Protein AF-A0A0D5ZHW9-F1 (afdb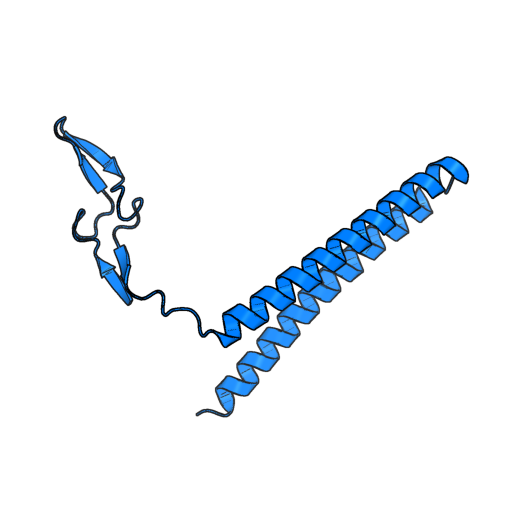_monomer_lite)

Sequence (117 aa):
MKLACDKCGGTGKVRDEQNHIDICTECFGLGFIEAGKEEGDPETRKRARRFYTILGIAAVILGIYYVGLYLALLAYGFSFLVTMVLFVGGHVVMFGGFMLYVLFKVLRNNGDNSRTK

Structure (mmCIF, N/CA/C/O backbone):
data_AF-A0A0D5ZHW9-F1
#
_entry.id   AF-A0A0D5ZHW9-F1
#
loop_
_atom_site.group_PDB
_atom_site.id
_atom_site.type_symbol
_atom_site.label_atom_id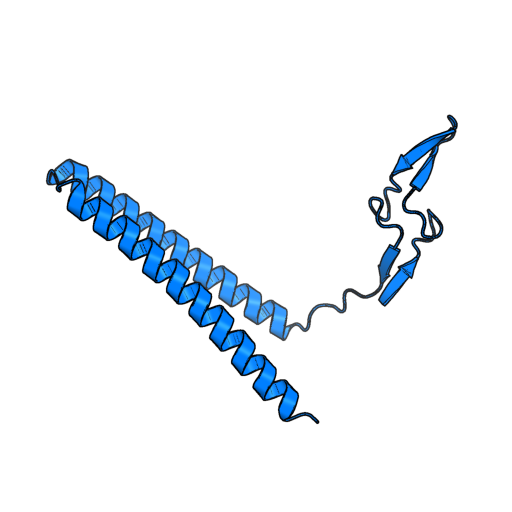
_atom_site.label_alt_id
_atom_site.label_comp_id
_atom_site.label_asym_id
_atom_site.label_entity_id
_atom_site.label_seq_id
_atom_site.pdbx_PDB_ins_code
_atom_site.Cartn_x
_atom_site.Cartn_y
_atom_site.Cartn_z
_atom_site.occupancy
_atom_site.B_iso_or_equiv
_atom_site.auth_seq_id
_atom_site.auth_comp_id
_atom_site.auth_asym_id
_atom_site.auth_atom_id
_atom_site.pdbx_PDB_model_num
ATOM 1 N N . MET A 1 1 ? -22.153 -2.107 23.529 1.00 49.31 1 MET A N 1
ATOM 2 C CA . MET A 1 1 ? -23.456 -2.821 23.555 1.00 49.31 1 MET A CA 1
ATOM 3 C C . MET A 1 1 ? -24.341 -2.223 22.461 1.00 49.31 1 MET A C 1
ATOM 5 O O . MET A 1 1 ? -24.177 -1.051 22.155 1.00 49.31 1 MET A O 1
ATOM 9 N N . LYS A 1 2 ? -25.224 -2.986 21.803 1.00 65.62 2 LYS A N 1
ATOM 10 C CA . LYS A 1 2 ? -26.125 -2.415 20.780 1.00 65.62 2 LYS A CA 1
ATOM 11 C C . LYS A 1 2 ? -27.390 -1.918 21.473 1.00 65.62 2 LYS A C 1
ATOM 13 O O . LYS A 1 2 ? -28.123 -2.740 22.013 1.00 65.62 2 LYS A O 1
ATOM 18 N N . LEU A 1 3 ? -27.614 -0.605 21.489 1.00 76.12 3 LEU A N 1
ATOM 19 C CA . LEU A 1 3 ? -28.868 -0.031 21.975 1.00 76.12 3 LEU A CA 1
ATOM 20 C C . LEU A 1 3 ? -29.814 0.180 20.794 1.00 76.12 3 LEU A C 1
ATOM 22 O O . LEU A 1 3 ? -29.380 0.571 19.711 1.00 76.12 3 LEU A O 1
ATOM 26 N N . ALA A 1 4 ? -31.101 -0.103 20.988 1.00 78.50 4 ALA A N 1
ATOM 27 C CA . ALA A 1 4 ? -32.112 0.245 19.999 1.00 78.50 4 ALA A CA 1
ATOM 28 C C . ALA A 1 4 ? -32.097 1.766 19.793 1.00 78.50 4 ALA A C 1
ATOM 30 O O . ALA A 1 4 ? -31.940 2.525 20.743 1.00 78.50 4 ALA A O 1
ATOM 31 N N . CYS A 1 5 ? -32.196 2.210 18.543 1.00 76.19 5 CYS A N 1
ATOM 32 C CA . CYS A 1 5 ? -32.236 3.632 18.239 1.00 76.19 5 CYS A CA 1
ATOM 33 C C . CYS A 1 5 ? -33.583 4.201 18.687 1.00 76.19 5 CYS A C 1
ATOM 35 O O . CYS A 1 5 ? -34.618 3.823 18.133 1.00 76.19 5 CYS A O 1
ATOM 37 N N . ASP A 1 6 ? -33.552 5.128 19.645 1.00 78.06 6 ASP A N 1
ATOM 38 C CA . ASP A 1 6 ? -34.746 5.722 20.259 1.00 78.06 6 ASP A CA 1
ATOM 39 C C . ASP A 1 6 ? -35.663 6.390 19.227 1.00 78.06 6 ASP A C 1
ATOM 41 O O . ASP A 1 6 ? -36.886 6.312 19.318 1.00 78.06 6 ASP A O 1
ATOM 45 N N . LYS A 1 7 ? -35.080 6.970 18.172 1.00 76.44 7 LYS A N 1
ATOM 46 C CA . LYS A 1 7 ? -35.816 7.696 17.130 1.00 76.44 7 LYS A CA 1
ATOM 47 C C . LYS A 1 7 ? -36.634 6.800 16.194 1.00 76.44 7 LYS A C 1
ATOM 49 O O . LYS A 1 7 ? -37.630 7.247 15.638 1.00 76.44 7 LYS A O 1
ATOM 54 N N . CYS A 1 8 ? -36.221 5.548 15.989 1.00 76.38 8 CYS A N 1
ATOM 55 C CA . CYS A 1 8 ? -36.948 4.587 15.142 1.00 76.38 8 CYS A CA 1
ATOM 56 C C . CYS A 1 8 ? -37.434 3.348 15.905 1.00 76.38 8 CYS A C 1
ATOM 58 O O . CYS A 1 8 ? -37.897 2.389 15.282 1.00 76.38 8 CYS A O 1
ATOM 60 N N . GLY A 1 9 ? -37.284 3.332 17.232 1.00 77.44 9 GLY A N 1
ATOM 61 C CA . GLY A 1 9 ? -37.696 2.230 18.099 1.00 77.44 9 GLY A CA 1
ATOM 62 C C . GLY A 1 9 ? -37.102 0.871 17.720 1.00 77.44 9 GLY A C 1
ATOM 63 O O . GLY A 1 9 ? -37.761 -0.147 17.902 1.00 77.44 9 GLY A O 1
ATOM 64 N N . GLY A 1 10 ? -35.904 0.827 17.127 1.00 78.38 10 GLY A N 1
ATOM 65 C CA . GLY A 1 10 ? -35.302 -0.440 16.687 1.00 78.38 10 GLY A CA 1
ATOM 66 C C . GLY A 1 10 ? -35.531 -0.819 15.220 1.00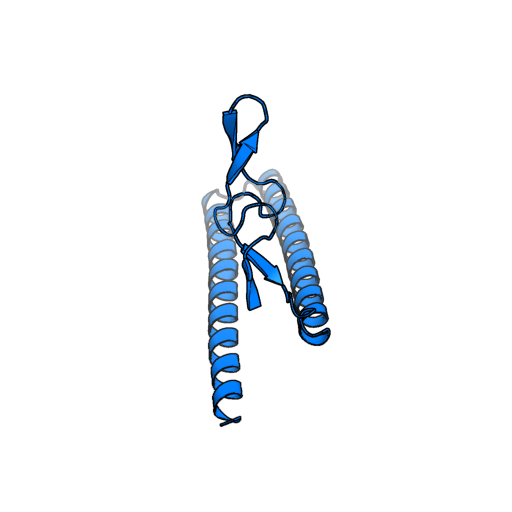 78.38 10 GLY A C 1
ATOM 67 O O . GLY A 1 10 ? -34.902 -1.754 14.734 1.00 78.38 10 GLY A O 1
ATOM 68 N N . THR A 1 11 ? -36.413 -0.124 14.496 1.00 81.44 11 THR A N 1
ATOM 69 C CA . THR A 1 11 ? -36.887 -0.581 13.171 1.00 81.44 11 THR A CA 1
ATOM 70 C C . THR A 1 11 ? -36.022 -0.130 11.993 1.00 81.44 11 THR A C 1
ATOM 72 O O . THR A 1 11 ? -36.123 -0.687 10.901 1.00 81.44 11 THR A O 1
ATOM 75 N N . GLY A 1 12 ? -35.196 0.902 12.187 1.00 75.81 12 GLY A N 1
ATOM 76 C CA . GLY A 1 12 ? -34.373 1.502 11.132 1.00 75.81 12 GLY A CA 1
ATOM 77 C C . GLY A 1 12 ? -35.147 2.400 10.162 1.00 75.81 12 GLY A C 1
ATOM 78 O O . GLY A 1 12 ? -34.551 2.987 9.262 1.00 75.81 12 GLY A O 1
ATOM 79 N N . LYS A 1 13 ? -36.462 2.555 10.334 1.00 82.38 13 LYS A N 1
ATOM 80 C CA . LYS A 1 13 ? -37.312 3.330 9.426 1.00 82.38 13 LYS A CA 1
ATOM 81 C C . LYS A 1 13 ? -38.163 4.315 10.213 1.00 82.38 13 LYS A C 1
ATOM 83 O O . LYS A 1 13 ? -38.606 4.013 11.317 1.00 82.38 13 LYS A O 1
ATOM 88 N N . VAL A 1 14 ? -38.373 5.494 9.650 1.00 82.31 14 VAL A N 1
ATOM 89 C CA . VAL A 1 14 ? -39.262 6.525 10.192 1.00 82.31 14 VAL A CA 1
ATOM 90 C C . VAL A 1 14 ? -40.278 6.886 9.120 1.00 82.31 14 VAL A C 1
ATOM 92 O O . VAL A 1 14 ? -39.968 6.849 7.932 1.00 82.31 14 VAL A O 1
ATOM 95 N N . ARG A 1 15 ? -41.516 7.164 9.527 1.00 80.00 15 ARG A N 1
ATOM 96 C CA . ARG A 1 15 ? -42.517 7.685 8.598 1.00 80.00 15 ARG A CA 1
ATOM 97 C C . ARG A 1 15 ? -42.440 9.200 8.590 1.00 80.00 15 ARG A C 1
ATOM 99 O O . ARG A 1 15 ? -42.515 9.800 9.660 1.00 80.00 15 ARG A O 1
ATOM 106 N N . ASP A 1 16 ? -42.280 9.773 7.406 1.00 74.44 16 ASP A N 1
ATOM 107 C CA . ASP A 1 16 ? -42.340 11.218 7.210 1.00 74.44 16 ASP A CA 1
ATOM 108 C C . ASP A 1 16 ? -43.801 11.712 7.238 1.00 74.44 16 ASP A C 1
ATOM 110 O O . ASP A 1 16 ? -44.738 10.911 7.139 1.00 74.44 16 ASP A O 1
ATOM 114 N N . GLU A 1 17 ? -44.021 13.022 7.359 1.00 75.12 17 GLU A N 1
ATOM 115 C CA . GLU A 1 17 ? -45.357 13.642 7.480 1.00 75.12 17 GLU A CA 1
ATOM 116 C C . GLU A 1 17 ? -46.270 13.362 6.272 1.00 75.12 17 GLU A C 1
ATOM 118 O O . GLU A 1 17 ? -47.496 13.399 6.370 1.00 75.12 17 GLU A O 1
ATOM 123 N N . GLN A 1 18 ? -45.676 12.999 5.137 1.00 75.19 18 GLN A N 1
ATOM 124 C CA . GLN A 1 18 ? -46.360 12.606 3.901 1.00 75.19 18 GLN A CA 1
ATOM 125 C C . GLN A 1 18 ? -46.639 11.091 3.831 1.00 75.19 18 GLN A C 1
ATOM 127 O O . GLN A 1 18 ? -47.023 10.565 2.788 1.00 75.19 18 GLN A O 1
ATOM 132 N N . ASN A 1 19 ? -46.468 10.375 4.950 1.00 72.69 19 ASN A N 1
ATOM 133 C CA . ASN A 1 19 ? -46.672 8.932 5.112 1.00 72.69 19 ASN A CA 1
ATOM 134 C C . ASN A 1 19 ? -45.743 8.052 4.249 1.00 72.69 19 ASN A C 1
ATOM 136 O O . ASN A 1 19 ? -46.034 6.880 3.990 1.00 72.69 19 ASN A O 1
ATOM 140 N N . HIS A 1 20 ? -44.603 8.597 3.828 1.00 79.38 20 HIS A N 1
ATOM 141 C CA . HIS A 1 20 ? -43.538 7.847 3.171 1.00 79.38 20 HIS A CA 1
ATOM 142 C C . HIS A 1 20 ? -42.643 7.167 4.206 1.00 79.38 20 HIS A C 1
ATOM 144 O O . HIS A 1 20 ? -42.434 7.677 5.304 1.00 79.38 20 HIS A O 1
ATOM 150 N N . ILE A 1 21 ? -42.158 5.969 3.873 1.00 80.06 21 ILE A N 1
ATOM 151 C CA . ILE A 1 21 ? -41.250 5.215 4.736 1.00 80.06 21 ILE A CA 1
ATOM 152 C C . ILE A 1 21 ? -39.825 5.604 4.365 1.00 80.06 21 ILE A C 1
ATOM 154 O O . ILE A 1 21 ? -39.295 5.106 3.372 1.00 80.06 21 ILE A O 1
ATOM 158 N N . ASP A 1 22 ? -39.209 6.434 5.197 1.00 80.44 22 ASP A N 1
ATOM 159 C CA . ASP A 1 22 ? -37.835 6.879 5.026 1.00 80.44 22 ASP A CA 1
ATOM 160 C C . ASP A 1 22 ? -36.875 6.177 5.981 1.00 80.44 22 ASP A C 1
ATOM 162 O O . ASP A 1 22 ? -37.233 5.623 7.028 1.00 80.44 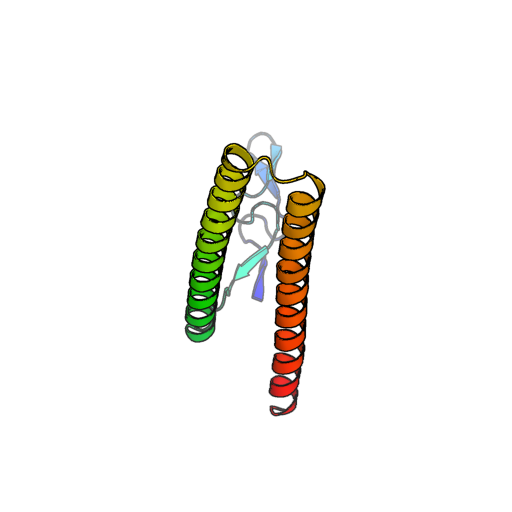22 ASP A O 1
ATOM 166 N N . ILE A 1 23 ? -35.608 6.166 5.582 1.00 81.56 23 ILE A N 1
ATOM 167 C CA . ILE A 1 23 ? -34.534 5.570 6.367 1.00 81.56 23 ILE A CA 1
ATOM 168 C C . ILE A 1 23 ? -34.259 6.475 7.567 1.00 81.56 23 ILE A C 1
ATOM 170 O O . ILE A 1 23 ? -34.031 7.675 7.417 1.00 81.56 23 ILE A O 1
ATOM 174 N N . CYS A 1 24 ? -34.243 5.898 8.771 1.00 78.75 24 CYS A N 1
ATOM 175 C CA . CYS A 1 24 ? -33.912 6.660 9.967 1.00 78.75 24 CYS A CA 1
ATOM 176 C C . CYS A 1 24 ? -32.471 7.171 9.867 1.00 78.75 24 CYS A C 1
ATOM 178 O O . CYS A 1 24 ? -31.524 6.382 9.863 1.00 78.75 24 CYS A O 1
ATOM 180 N N . THR A 1 25 ? -32.313 8.491 9.812 1.00 81.25 25 THR A N 1
ATOM 181 C CA . THR A 1 25 ? -31.016 9.156 9.632 1.00 81.25 25 THR A CA 1
ATOM 182 C C . THR A 1 25 ? -30.088 9.022 10.835 1.00 81.25 25 THR A C 1
ATOM 184 O O . THR A 1 25 ? -28.880 9.135 10.677 1.00 81.25 25 THR A O 1
ATOM 187 N N . GLU A 1 26 ? -30.618 8.726 12.023 1.00 74.06 26 GLU A N 1
ATOM 188 C CA . GLU A 1 26 ? -29.790 8.578 13.224 1.00 74.06 26 GLU A CA 1
ATOM 189 C C . GLU A 1 26 ? -29.121 7.217 13.356 1.00 74.06 26 GLU A C 1
ATOM 191 O O . GLU A 1 26 ? -27.989 7.128 13.823 1.00 74.06 26 GLU A O 1
ATOM 196 N N . CYS A 1 27 ? -29.789 6.153 12.920 1.00 72.25 27 CYS A N 1
ATOM 197 C CA . CYS A 1 27 ? -29.187 4.824 12.875 1.00 72.25 27 CYS A CA 1
ATOM 198 C C . CYS A 1 27 ? -28.811 4.397 11.453 1.00 72.25 27 CYS A C 1
ATOM 200 O O . CYS A 1 27 ? -28.460 3.240 11.254 1.00 72.25 27 CYS A O 1
ATOM 202 N N . PHE A 1 28 ? -28.911 5.291 10.461 1.00 79.12 28 PHE A N 1
ATOM 203 C CA . PHE A 1 28 ? -28.673 5.003 9.040 1.00 79.12 28 PHE A CA 1
ATOM 204 C C . PHE A 1 28 ? -29.388 3.734 8.540 1.00 79.12 28 PHE A C 1
ATOM 206 O O . PHE A 1 28 ? -28.846 2.972 7.742 1.00 79.12 28 PHE A O 1
ATOM 213 N N . GLY A 1 29 ? -30.597 3.466 9.037 1.00 77.00 29 GLY A N 1
ATOM 214 C CA . GLY A 1 29 ? -31.354 2.268 8.657 1.00 77.00 29 GLY A CA 1
ATOM 215 C C . GLY A 1 29 ? -31.024 0.988 9.422 1.00 77.00 29 GLY A C 1
ATOM 216 O O . GLY A 1 29 ? -31.655 -0.035 9.173 1.00 77.00 29 GLY A O 1
ATOM 217 N N . LEU A 1 30 ? -30.078 1.027 10.362 1.00 80.31 30 LEU A N 1
ATOM 218 C CA . LEU A 1 30 ? -29.625 -0.153 11.105 1.00 80.31 30 LEU A CA 1
ATOM 219 C C . LEU A 1 30 ? -30.578 -0.543 12.244 1.00 80.31 30 LEU A C 1
ATOM 221 O O . LEU A 1 30 ? -30.564 -1.684 12.689 1.00 80.31 30 LEU A O 1
ATOM 225 N N . GLY A 1 31 ? -31.389 0.394 12.743 1.00 75.50 31 GLY A N 1
ATOM 226 C CA . GLY A 1 31 ? -32.318 0.173 13.857 1.00 75.50 31 GLY A CA 1
ATOM 227 C C . GLY A 1 31 ? -31.667 0.204 15.242 1.00 75.50 31 GLY A C 1
ATOM 228 O O . GLY A 1 31 ? -32.332 0.497 16.228 1.00 75.50 31 GLY A O 1
ATOM 229 N N . PHE A 1 32 ? -30.356 0.013 15.338 1.00 81.62 32 PHE A N 1
ATOM 230 C CA . PHE A 1 32 ? -29.594 0.110 16.580 1.00 81.62 32 PHE A CA 1
ATOM 231 C C . PHE A 1 32 ? -28.430 1.091 16.432 1.00 81.62 32 PHE A C 1
ATOM 233 O O . PHE A 1 32 ? -27.837 1.221 15.363 1.00 81.62 32 PHE A O 1
ATOM 240 N N . ILE A 1 33 ? -28.101 1.767 17.527 1.00 74.56 33 ILE A N 1
ATOM 241 C CA . ILE A 1 33 ? -26.905 2.590 17.679 1.00 74.56 33 ILE A CA 1
ATOM 242 C C . ILE A 1 33 ? -25.907 1.840 18.567 1.00 74.56 33 ILE A C 1
ATOM 244 O O . ILE A 1 33 ? -26.261 1.228 19.580 1.00 74.56 33 ILE A O 1
ATOM 248 N N . GLU A 1 34 ? -24.637 1.834 18.172 1.00 68.38 34 GLU A N 1
ATOM 249 C CA . GLU A 1 34 ? -23.565 1.263 18.990 1.00 68.38 34 GLU A CA 1
ATOM 250 C C . GLU A 1 34 ? -23.245 2.213 20.147 1.00 68.38 34 GLU A C 1
ATOM 252 O O . GLU A 1 34 ? -22.356 3.059 20.066 1.00 68.38 34 GLU A O 1
ATOM 257 N N . ALA A 1 35 ? -23.986 2.072 21.243 1.00 58.59 35 ALA A N 1
ATOM 258 C CA . ALA A 1 35 ? -23.643 2.701 22.505 1.00 58.59 35 ALA A CA 1
ATOM 259 C C . ALA A 1 35 ? -22.480 1.923 23.134 1.00 58.59 35 ALA A C 1
ATOM 261 O O . ALA A 1 35 ? -22.600 0.779 23.592 1.00 58.59 35 ALA A O 1
ATOM 262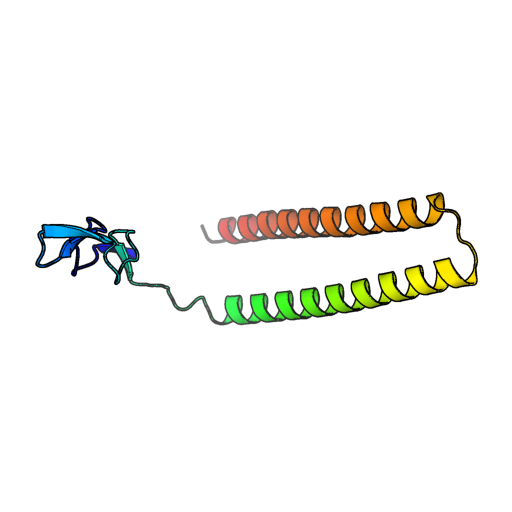 N N . GLY A 1 36 ? -21.309 2.538 23.082 1.00 49.97 36 GLY A N 1
ATOM 263 C CA . GLY A 1 36 ? -20.056 1.884 23.413 1.00 49.97 36 GLY A CA 1
ATOM 264 C C . GLY A 1 36 ? -19.363 1.368 22.163 1.00 49.97 36 GLY A C 1
ATOM 265 O O . GLY A 1 36 ? -19.085 0.178 22.041 1.00 49.97 36 GLY A O 1
ATOM 266 N N . LYS A 1 37 ? -18.967 2.293 21.285 1.00 45.31 37 LYS A N 1
ATOM 267 C CA . LYS A 1 37 ? -17.544 2.294 20.958 1.00 45.31 37 LYS A CA 1
ATOM 268 C C . LYS A 1 37 ? -16.837 2.616 22.266 1.00 45.31 37 LYS A C 1
ATOM 270 O O . LYS A 1 37 ? -16.696 3.784 22.612 1.00 45.31 37 LYS A O 1
ATOM 275 N N . GLU A 1 38 ? -16.481 1.570 23.016 1.00 46.06 38 GLU A N 1
ATOM 276 C CA . GLU A 1 38 ? -15.316 1.660 23.887 1.00 46.06 38 GLU A CA 1
ATOM 277 C C . GLU A 1 38 ? -14.262 2.378 23.056 1.00 46.06 38 GLU A C 1
ATOM 279 O O . GLU A 1 38 ? -13.967 1.973 21.924 1.00 46.06 38 GLU A O 1
ATOM 284 N N . GLU A 1 39 ? -13.827 3.530 23.555 1.00 46.28 39 GLU A N 1
ATOM 285 C CA . GLU A 1 39 ? -12.668 4.220 23.036 1.00 46.28 39 GLU A CA 1
ATOM 286 C C . GLU A 1 39 ? -11.582 3.163 22.906 1.00 46.28 39 GLU A C 1
ATOM 288 O O . GLU A 1 39 ? -11.070 2.680 23.912 1.00 46.28 39 GLU A O 1
ATOM 293 N N . GLY A 1 40 ? -11.341 2.715 21.668 1.00 44.91 40 GLY A N 1
ATOM 294 C CA . GLY A 1 40 ? -10.417 1.627 21.406 1.00 44.91 40 GLY A CA 1
ATOM 295 C C . GLY A 1 40 ? -9.127 1.945 22.134 1.00 44.91 40 GLY A C 1
ATOM 296 O O . GLY A 1 40 ? -8.548 3.008 21.885 1.00 44.91 40 GLY A O 1
ATOM 297 N N . ASP A 1 41 ? -8.779 1.055 23.064 1.00 50.03 41 ASP A N 1
ATOM 298 C CA . ASP A 1 41 ? -7.664 1.158 23.995 1.00 50.03 41 ASP A CA 1
ATOM 299 C C . ASP A 1 41 ? -6.513 1.974 23.368 1.00 50.03 41 ASP A C 1
ATOM 301 O O . ASP A 1 41 ? -6.085 1.653 22.247 1.00 50.03 41 ASP A O 1
ATOM 305 N N . PRO A 1 42 ? -6.041 3.073 23.990 1.00 51.88 42 PRO A N 1
ATOM 306 C CA . PRO A 1 42 ? -5.078 3.995 23.378 1.00 51.88 42 PRO A CA 1
ATOM 307 C C . PRO A 1 42 ? -3.800 3.302 22.868 1.00 51.88 42 PRO A C 1
ATOM 309 O O . PRO A 1 42 ? -3.132 3.825 21.963 1.00 51.88 42 PRO A O 1
ATOM 312 N N . GLU A 1 43 ? -3.481 2.109 23.378 1.00 50.69 43 GLU A N 1
ATOM 313 C CA . GLU A 1 43 ? -2.430 1.232 22.862 1.00 50.69 43 GLU A CA 1
ATOM 314 C C . GLU A 1 43 ? -2.746 0.649 21.471 1.00 50.69 43 GLU A C 1
ATOM 316 O O . GLU A 1 43 ? -1.905 0.730 20.564 1.00 50.69 43 GLU A O 1
ATOM 321 N N . THR A 1 44 ? -3.965 0.152 21.231 1.00 52.50 44 THR A N 1
ATOM 322 C CA . THR A 1 44 ? -4.405 -0.317 19.900 1.00 52.50 44 THR A CA 1
ATOM 323 C C . THR A 1 44 ? -4.390 0.804 18.858 1.00 52.50 44 THR A C 1
ATOM 325 O O . THR A 1 44 ? -3.963 0.590 17.717 1.00 52.50 44 THR A O 1
ATOM 328 N N . ARG A 1 45 ? -4.738 2.035 19.257 1.00 51.88 45 ARG A N 1
ATOM 329 C CA . ARG A 1 45 ? -4.729 3.232 18.396 1.00 51.88 45 ARG A CA 1
ATOM 330 C C . ARG A 1 45 ? -3.308 3.670 18.010 1.00 51.88 45 ARG A C 1
ATOM 332 O O . ARG A 1 45 ? -3.057 4.010 16.849 1.00 51.88 45 ARG A O 1
ATOM 339 N N . LYS A 1 46 ? -2.347 3.602 18.944 1.00 54.38 46 LYS A N 1
ATOM 340 C CA . LYS A 1 46 ? -0.912 3.832 18.664 1.00 54.38 46 LYS A CA 1
ATOM 341 C C . LYS A 1 46 ? -0.317 2.746 17.765 1.00 54.38 46 LYS A C 1
ATOM 343 O O . LYS A 1 46 ? 0.454 3.064 16.854 1.00 54.38 46 LYS A O 1
ATOM 348 N N . ARG A 1 47 ? -0.686 1.479 17.980 1.00 55.19 47 ARG A N 1
ATOM 349 C CA . ARG A 1 47 ? -0.207 0.342 17.177 1.00 55.19 47 ARG A CA 1
ATOM 350 C C . ARG A 1 47 ? -0.755 0.381 15.749 1.00 55.19 47 ARG A C 1
ATOM 352 O O . ARG A 1 47 ? 0.001 0.147 14.809 1.00 55.19 47 ARG A O 1
ATOM 359 N N . ALA A 1 48 ? -2.020 0.770 15.581 1.00 57.22 48 ALA A N 1
ATOM 360 C CA . ALA A 1 48 ? -2.630 0.999 14.275 1.00 57.22 48 ALA A CA 1
ATOM 361 C C . ALA A 1 48 ? -1.969 2.169 13.529 1.00 57.22 48 ALA A C 1
ATOM 363 O O . ALA A 1 48 ? -1.633 2.016 12.360 1.00 57.22 48 ALA A O 1
ATOM 364 N N . ARG A 1 49 ? -1.688 3.305 14.194 1.00 60.00 49 ARG A N 1
ATOM 365 C CA . ARG A 1 49 ? -0.974 4.432 13.558 1.00 60.00 49 ARG A CA 1
ATOM 366 C C . ARG A 1 49 ? 0.389 4.024 13.012 1.00 60.00 49 ARG A C 1
ATOM 368 O O . ARG A 1 49 ? 0.648 4.286 11.847 1.00 60.00 49 ARG A O 1
ATOM 375 N N . ARG A 1 50 ? 1.220 3.340 13.809 1.00 62.50 50 ARG A N 1
ATOM 376 C CA . ARG A 1 50 ? 2.532 2.846 13.344 1.00 62.50 50 ARG A CA 1
ATOM 377 C C . ARG A 1 50 ? 2.393 1.921 12.137 1.00 62.50 50 ARG A C 1
ATOM 379 O O . ARG A 1 50 ? 3.187 2.017 11.210 1.00 62.50 50 ARG A O 1
ATOM 386 N N . PHE A 1 51 ? 1.369 1.069 12.131 1.00 66.19 51 PHE A N 1
ATOM 387 C CA . PHE A 1 51 ? 1.078 0.190 11.003 1.00 66.19 51 PHE A CA 1
ATOM 388 C C . PHE A 1 51 ? 0.728 0.982 9.736 1.00 66.19 51 PHE A C 1
ATOM 390 O O . PHE A 1 51 ? 1.331 0.744 8.696 1.00 66.19 51 PHE A O 1
ATOM 397 N N . TYR A 1 52 ? -0.156 1.980 9.831 1.00 63.97 52 TYR A N 1
ATOM 398 C CA . TYR A 1 52 ? -0.493 2.852 8.700 1.00 63.97 52 TYR A CA 1
ATOM 399 C C . TYR A 1 52 ? 0.698 3.683 8.210 1.00 63.97 52 TYR A C 1
ATOM 401 O O . TYR A 1 52 ? 0.840 3.881 7.008 1.00 63.97 52 TYR A O 1
ATOM 409 N N . THR A 1 53 ? 1.586 4.131 9.103 1.00 70.44 53 THR A N 1
ATOM 410 C CA . THR A 1 53 ? 2.806 4.847 8.703 1.00 70.44 53 THR A CA 1
ATOM 411 C C . THR A 1 53 ? 3.768 3.934 7.945 1.00 70.44 53 THR A C 1
ATOM 413 O O . THR A 1 53 ? 4.267 4.323 6.895 1.00 70.44 53 THR A O 1
ATOM 416 N N . ILE A 1 54 ? 3.995 2.707 8.428 1.00 74.94 54 ILE A N 1
ATOM 417 C CA . ILE A 1 54 ? 4.845 1.719 7.744 1.00 74.94 54 ILE A CA 1
ATOM 418 C C . ILE A 1 54 ? 4.249 1.348 6.384 1.00 74.94 54 ILE A C 1
ATOM 420 O O . ILE A 1 54 ? 4.978 1.270 5.403 1.00 74.94 54 ILE A O 1
ATOM 424 N N . LEU A 1 55 ? 2.930 1.165 6.311 1.00 73.56 55 LEU A N 1
ATOM 425 C CA . LEU A 1 55 ? 2.231 0.825 5.073 1.00 73.56 55 LEU A CA 1
ATOM 426 C C . LEU A 1 55 ? 2.269 1.987 4.068 1.00 73.56 55 LEU A C 1
ATOM 428 O O . LEU A 1 55 ? 2.475 1.760 2.880 1.00 73.56 55 LEU A O 1
ATOM 432 N N . GLY A 1 56 ? 2.176 3.230 4.549 1.00 73.31 56 GLY A N 1
ATOM 433 C CA . GLY A 1 56 ? 2.391 4.431 3.742 1.00 73.31 56 GLY A CA 1
ATOM 434 C C . GLY A 1 56 ? 3.822 4.540 3.210 1.00 73.31 56 GLY A C 1
ATOM 435 O O . GLY A 1 56 ? 4.013 4.768 2.020 1.00 73.31 56 GLY A O 1
ATOM 436 N N . ILE A 1 57 ? 4.833 4.304 4.052 1.00 79.69 57 ILE A N 1
ATOM 437 C CA . ILE A 1 57 ? 6.243 4.277 3.626 1.00 79.69 57 ILE A CA 1
ATOM 438 C C . ILE A 1 57 ? 6.472 3.159 2.601 1.00 79.69 57 ILE A C 1
ATOM 440 O O . ILE A 1 57 ? 7.094 3.394 1.568 1.00 79.69 57 ILE A O 1
ATOM 444 N N . ALA A 1 58 ? 5.928 1.964 2.844 1.00 75.25 58 ALA A N 1
ATOM 445 C CA . ALA A 1 58 ? 6.010 0.842 1.916 1.00 75.25 58 ALA A CA 1
ATOM 446 C C . ALA A 1 58 ? 5.366 1.181 0.565 1.00 75.25 58 ALA A C 1
ATOM 448 O O . ALA A 1 58 ? 5.950 0.877 -0.469 1.00 75.25 58 ALA A O 1
ATOM 449 N N . ALA A 1 59 ? 4.219 1.868 0.559 1.00 76.56 59 ALA A N 1
ATOM 450 C CA . ALA A 1 59 ? 3.564 2.324 -0.665 1.00 76.56 59 ALA A CA 1
ATOM 451 C C . ALA A 1 59 ? 4.407 3.354 -1.435 1.00 76.56 59 ALA A C 1
ATOM 453 O O . ALA A 1 59 ? 4.519 3.260 -2.655 1.00 76.56 59 ALA A O 1
ATOM 454 N N . VAL A 1 60 ? 5.050 4.297 -0.738 1.00 81.19 60 VAL A N 1
ATOM 455 C CA . VAL A 1 60 ? 5.955 5.278 -1.362 1.00 81.19 60 VAL A CA 1
ATOM 456 C C . VAL A 1 60 ? 7.179 4.590 -1.972 1.00 81.19 60 VAL A C 1
ATOM 458 O O . VAL A 1 60 ? 7.515 4.860 -3.122 1.00 81.19 60 VAL A O 1
ATOM 461 N N . ILE A 1 61 ? 7.812 3.662 -1.247 1.00 81.50 61 ILE A N 1
ATOM 462 C CA . ILE A 1 61 ? 8.949 2.875 -1.757 1.00 81.50 61 ILE A CA 1
ATOM 463 C C . ILE A 1 61 ? 8.532 2.067 -2.991 1.00 81.50 61 ILE A C 1
ATOM 465 O O . ILE A 1 61 ? 9.268 2.027 -3.975 1.00 81.50 61 ILE A O 1
ATOM 469 N N . LEU A 1 62 ? 7.338 1.471 -2.970 1.00 77.88 62 LEU A N 1
ATOM 470 C CA . LEU A 1 62 ? 6.791 0.739 -4.110 1.00 77.88 62 LEU A CA 1
ATOM 471 C C . LEU A 1 62 ? 6.571 1.657 -5.319 1.00 77.88 62 LEU A C 1
ATOM 473 O O . LEU A 1 62 ? 6.911 1.296 -6.442 1.00 77.88 62 LEU A O 1
ATOM 477 N N . GLY A 1 63 ? 6.033 2.857 -5.090 1.00 78.12 63 GLY A N 1
ATOM 478 C CA . GLY A 1 63 ? 5.853 3.867 -6.130 1.00 78.12 63 GLY A CA 1
ATOM 479 C C . GLY A 1 63 ? 7.181 4.257 -6.776 1.00 78.12 63 GLY A C 1
ATOM 480 O O . GLY A 1 63 ? 7.297 4.233 -7.999 1.00 78.12 63 GLY A O 1
ATOM 481 N N . ILE A 1 64 ? 8.209 4.526 -5.966 1.00 84.12 64 ILE A N 1
ATOM 482 C CA . ILE A 1 64 ? 9.562 4.834 -6.455 1.00 84.12 64 ILE A CA 1
ATOM 483 C C . ILE A 1 64 ? 10.137 3.654 -7.249 1.00 84.12 64 ILE A C 1
ATOM 485 O O . ILE A 1 64 ? 10.702 3.861 -8.322 1.00 84.12 64 ILE A O 1
ATOM 489 N N . TYR A 1 65 ? 9.957 2.422 -6.764 1.00 77.62 65 TYR A N 1
ATOM 490 C CA . TYR A 1 65 ? 10.395 1.212 -7.460 1.00 77.62 65 TYR A CA 1
ATOM 491 C C . TYR A 1 65 ? 9.771 1.097 -8.858 1.00 77.62 65 TYR A C 1
ATOM 493 O O . TYR A 1 65 ? 10.489 0.885 -9.835 1.00 77.62 65 TYR A O 1
ATOM 501 N N . TYR A 1 66 ? 8.458 1.307 -8.982 1.00 73.19 66 TYR A N 1
ATOM 502 C CA . TYR A 1 66 ? 7.773 1.246 -10.274 1.00 73.19 66 TYR A CA 1
ATOM 503 C C . TYR A 1 66 ? 8.148 2.392 -11.214 1.00 73.19 66 TYR A C 1
ATOM 505 O O . TYR A 1 66 ? 8.316 2.156 -12.409 1.00 73.19 66 TYR A O 1
ATOM 513 N N . VAL A 1 67 ? 8.334 3.611 -10.700 1.00 81.06 67 VAL A N 1
ATOM 514 C CA . VAL A 1 67 ? 8.802 4.749 -11.507 1.00 81.06 67 VAL A CA 1
ATOM 515 C C . VAL A 1 67 ? 10.216 4.491 -12.032 1.00 81.06 67 VAL A C 1
ATOM 517 O O . VAL A 1 67 ? 10.476 4.694 -13.217 1.00 81.06 67 VAL A O 1
ATOM 520 N N . GLY A 1 68 ? 11.116 3.978 -11.188 1.00 77.69 68 GLY A N 1
ATOM 521 C CA . GLY A 1 68 ? 12.467 3.594 -11.602 1.00 77.69 68 GLY A CA 1
ATOM 522 C C . GLY A 1 68 ? 12.459 2.484 -12.653 1.00 77.69 68 GLY A C 1
ATOM 523 O O . GLY A 1 68 ? 13.165 2.575 -13.655 1.00 77.69 68 GLY A O 1
ATOM 524 N N . LEU A 1 69 ? 11.608 1.473 -12.472 1.00 73.12 69 LEU A N 1
ATOM 525 C CA . LEU A 1 69 ? 11.441 0.367 -13.416 1.00 73.12 69 LEU A CA 1
ATOM 526 C C . LEU A 1 69 ? 10.862 0.832 -14.762 1.00 73.12 69 LEU A C 1
ATOM 528 O O . LEU A 1 69 ? 11.302 0.364 -15.809 1.00 73.12 69 LEU A O 1
ATOM 532 N N . TYR A 1 70 ? 9.935 1.792 -14.749 1.00 72.50 70 TYR A N 1
ATOM 533 C CA . TYR A 1 70 ? 9.381 2.417 -15.953 1.00 72.50 70 TYR A CA 1
ATOM 534 C C . TYR A 1 70 ? 10.428 3.238 -16.723 1.00 72.50 70 TYR A C 1
ATOM 536 O O . TYR A 1 70 ? 10.541 3.119 -17.943 1.00 72.50 70 TYR A O 1
ATOM 544 N N . LEU A 1 71 ? 11.243 4.031 -16.020 1.00 76.50 71 LEU A N 1
ATOM 545 C CA . LEU A 1 71 ? 12.344 4.778 -16.638 1.00 76.50 71 LEU A CA 1
ATOM 546 C C . LEU A 1 71 ? 13.432 3.844 -17.187 1.00 76.50 71 LEU A C 1
ATOM 548 O O . LEU A 1 71 ? 13.940 4.071 -18.283 1.00 76.50 71 LEU A O 1
ATOM 552 N N . ALA A 1 72 ? 13.753 2.764 -16.469 1.00 68.88 72 ALA A N 1
ATOM 553 C CA . ALA A 1 72 ? 14.698 1.751 -16.933 1.00 68.88 72 ALA A CA 1
ATOM 554 C C . ALA A 1 72 ? 14.187 1.011 -18.181 1.00 68.88 72 ALA A C 1
ATOM 556 O O . ALA A 1 72 ? 14.963 0.733 -19.091 1.00 68.88 72 ALA A O 1
ATOM 557 N N . LEU A 1 73 ? 12.882 0.740 -18.260 1.00 70.62 73 LEU A N 1
ATOM 558 C CA . LEU A 1 73 ? 12.222 0.193 -19.448 1.00 70.62 73 LEU A CA 1
ATOM 559 C C . LEU A 1 73 ? 12.404 1.086 -20.676 1.00 70.62 73 LEU A C 1
ATOM 561 O O . LEU A 1 73 ? 12.780 0.593 -21.738 1.00 70.62 73 LEU A O 1
ATOM 565 N N . LEU A 1 74 ? 12.162 2.389 -20.511 1.00 69.56 74 LEU A N 1
ATOM 566 C CA . LEU A 1 74 ? 12.324 3.383 -21.572 1.00 69.56 74 LEU A CA 1
ATOM 567 C C . LEU A 1 74 ? 13.780 3.511 -22.030 1.00 69.56 74 LEU A C 1
ATOM 569 O O . LEU A 1 74 ? 14.031 3.642 -23.223 1.00 69.56 74 LEU A O 1
ATOM 573 N N . ALA A 1 75 ? 14.732 3.472 -21.095 1.00 69.06 75 ALA A N 1
ATOM 574 C CA . ALA A 1 75 ? 16.144 3.694 -21.392 1.00 69.06 75 ALA A CA 1
ATOM 575 C C . ALA A 1 75 ? 16.870 2.453 -21.941 1.00 69.06 75 ALA A C 1
ATOM 577 O O . ALA A 1 75 ? 17.736 2.590 -22.801 1.00 69.06 75 ALA A O 1
ATOM 578 N N . TYR A 1 76 ? 16.544 1.252 -21.453 1.00 63.28 76 TYR A N 1
ATOM 579 C CA . TYR A 1 76 ? 17.323 0.036 -21.731 1.00 63.28 76 TYR A CA 1
ATOM 580 C C . TYR A 1 76 ? 16.614 -0.978 -22.634 1.00 63.28 76 TYR A C 1
ATOM 582 O O . TYR A 1 76 ? 17.204 -2.009 -22.949 1.00 63.28 76 TYR A O 1
ATOM 590 N N . GLY A 1 77 ? 15.365 -0.728 -23.051 1.00 59.94 77 GLY A N 1
ATOM 591 C CA . GLY A 1 77 ? 14.613 -1.686 -23.869 1.00 59.94 77 GLY A CA 1
ATOM 592 C C . GLY A 1 77 ? 14.463 -3.040 -23.170 1.00 59.94 77 GLY A C 1
ATOM 593 O O . GLY A 1 77 ? 14.604 -4.090 -23.797 1.00 59.94 77 GLY A O 1
ATOM 594 N N . PHE A 1 78 ? 14.252 -3.025 -21.848 1.00 59.75 78 PHE A N 1
ATOM 595 C CA . PHE A 1 78 ? 14.110 -4.247 -21.059 1.00 59.75 78 PHE A CA 1
ATOM 596 C C . PHE A 1 78 ? 12.996 -5.127 -21.638 1.00 59.75 78 PHE A C 1
ATOM 598 O O . PHE A 1 78 ? 11.878 -4.664 -21.869 1.00 59.75 78 PHE A O 1
ATOM 605 N N . SER A 1 79 ? 13.299 -6.412 -21.852 1.00 65.94 79 SER A N 1
ATOM 606 C CA . SER A 1 79 ? 12.321 -7.382 -22.347 1.00 65.94 79 SER A CA 1
ATOM 607 C C . SER A 1 79 ? 11.092 -7.414 -21.442 1.00 65.94 79 SER A C 1
ATOM 609 O O . SER A 1 79 ? 11.219 -7.559 -20.226 1.00 65.94 79 SER A O 1
ATOM 611 N N . PHE A 1 80 ? 9.909 -7.365 -22.059 1.00 65.25 80 PHE A N 1
ATOM 612 C CA . PHE A 1 80 ? 8.589 -7.474 -21.420 1.00 65.25 80 PHE A CA 1
ATOM 613 C C . PHE A 1 80 ? 8.500 -8.615 -20.386 1.00 65.25 80 PHE A C 1
ATOM 615 O O . PHE A 1 80 ? 7.806 -8.525 -19.379 1.00 65.25 80 PHE A O 1
ATOM 622 N N . LEU A 1 81 ? 9.264 -9.685 -20.608 1.00 67.44 81 LEU A N 1
ATOM 623 C CA . LEU A 1 81 ? 9.373 -10.841 -19.724 1.00 67.44 81 LEU A CA 1
ATOM 624 C C . LEU A 1 81 ? 9.990 -10.497 -18.355 1.00 67.44 81 LEU A C 1
ATOM 626 O O . LEU A 1 81 ? 9.490 -10.941 -17.326 1.00 67.44 81 LEU A O 1
ATOM 630 N N . VAL A 1 82 ? 11.034 -9.663 -18.315 1.00 69.25 82 VAL A N 1
ATOM 631 C CA . VAL A 1 82 ? 11.713 -9.267 -17.067 1.00 69.25 82 VAL A CA 1
ATOM 632 C C . VAL A 1 82 ? 10.808 -8.378 -16.224 1.00 69.25 82 VAL A C 1
ATOM 634 O O . VAL A 1 82 ? 10.706 -8.548 -15.011 1.00 69.25 82 VAL A O 1
ATOM 637 N N . THR A 1 83 ? 10.095 -7.457 -16.862 1.00 71.25 83 THR A N 1
ATOM 638 C CA . THR A 1 83 ? 9.166 -6.564 -16.169 1.00 71.25 83 THR A CA 1
ATOM 639 C C . THR A 1 83 ? 7.941 -7.299 -15.668 1.00 71.25 83 THR A C 1
ATOM 641 O O . THR A 1 83 ? 7.504 -7.039 -14.551 1.00 71.25 83 THR A O 1
ATOM 644 N N . MET A 1 84 ? 7.447 -8.279 -16.422 1.00 72.44 84 MET A N 1
ATOM 645 C CA . MET A 1 84 ? 6.373 -9.155 -15.969 1.00 72.44 84 MET A CA 1
ATOM 646 C C . MET A 1 84 ? 6.797 -9.994 -14.752 1.00 72.44 84 MET A C 1
ATOM 648 O O . MET A 1 84 ? 6.046 -10.076 -13.782 1.00 72.44 84 MET A O 1
ATOM 652 N N . VAL A 1 85 ? 8.016 -10.548 -14.739 1.00 76.56 85 VAL A N 1
ATOM 653 C CA . VAL A 1 85 ? 8.548 -11.301 -13.585 1.00 76.56 85 VAL A CA 1
ATOM 654 C C . VAL A 1 85 ? 8.715 -10.408 -12.355 1.00 76.56 85 VAL A C 1
ATOM 656 O O . VAL A 1 85 ? 8.328 -10.810 -11.260 1.00 76.56 85 VAL A O 1
ATOM 659 N N . LEU A 1 86 ? 9.235 -9.189 -12.513 1.00 75.94 86 LEU A N 1
ATOM 660 C CA . LEU A 1 86 ? 9.374 -8.238 -11.404 1.00 75.94 86 LEU A CA 1
ATOM 661 C C . LEU A 1 86 ? 8.011 -7.774 -10.873 1.00 75.94 86 LEU A C 1
ATOM 663 O O . LEU A 1 86 ? 7.823 -7.678 -9.660 1.00 75.94 86 LEU A O 1
ATOM 667 N N . PHE A 1 87 ? 7.040 -7.556 -11.761 1.00 77.69 87 PHE A N 1
ATOM 668 C CA . PHE A 1 87 ? 5.686 -7.155 -11.388 1.00 77.69 87 PHE A CA 1
ATOM 669 C C . PHE A 1 87 ? 4.963 -8.262 -10.613 1.00 77.69 87 PHE A C 1
ATOM 671 O O . PHE A 1 87 ? 4.440 -8.025 -9.521 1.00 77.69 87 PHE A O 1
ATOM 678 N N . VAL A 1 88 ? 4.968 -9.487 -11.146 1.00 82.31 88 VAL A N 1
ATOM 679 C CA . VAL A 1 88 ? 4.332 -10.648 -10.509 1.00 82.31 88 VAL A CA 1
ATOM 680 C C . VAL A 1 88 ? 5.063 -11.014 -9.219 1.00 82.31 88 VAL A C 1
ATOM 682 O O . VAL A 1 88 ? 4.423 -11.200 -8.187 1.00 82.31 88 VAL A O 1
ATOM 685 N N . GLY A 1 89 ? 6.398 -11.037 -9.236 1.00 82.38 89 GLY A N 1
ATOM 686 C CA . GLY A 1 89 ? 7.218 -11.309 -8.057 1.00 82.38 89 GLY A CA 1
ATOM 687 C C . GLY A 1 89 ? 6.969 -10.306 -6.931 1.00 82.38 89 GLY A C 1
ATOM 688 O O . GLY A 1 89 ? 6.741 -10.707 -5.790 1.00 82.38 89 GLY A O 1
ATOM 689 N N . GLY A 1 90 ? 6.917 -9.010 -7.252 1.00 76.06 90 GLY A N 1
ATOM 690 C CA . GLY A 1 90 ? 6.605 -7.958 -6.283 1.00 76.06 90 GLY A CA 1
ATOM 691 C C . GLY A 1 90 ? 5.236 -8.144 -5.624 1.00 76.06 90 GLY A C 1
ATOM 692 O O . GLY A 1 90 ? 5.118 -8.026 -4.403 1.00 76.06 90 GLY A O 1
ATOM 693 N N . HIS A 1 91 ? 4.212 -8.509 -6.403 1.00 80.00 91 HIS A N 1
ATOM 694 C CA . HIS A 1 91 ? 2.875 -8.779 -5.870 1.00 80.00 91 HIS A CA 1
ATOM 695 C C . HIS A 1 91 ? 2.834 -10.037 -5.003 1.00 80.00 91 HIS A C 1
ATOM 697 O O . HIS A 1 91 ? 2.229 -10.004 -3.935 1.00 80.00 91 HIS A O 1
ATOM 703 N N . VAL A 1 92 ? 3.504 -1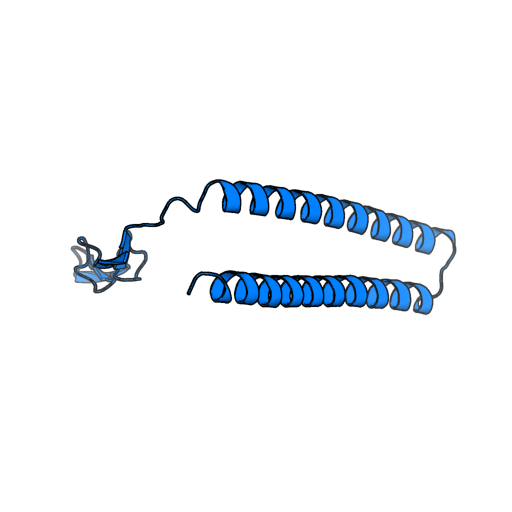1.122 -5.402 1.00 83.31 92 VAL A N 1
ATOM 704 C CA . VAL A 1 92 ? 3.561 -12.364 -4.612 1.00 83.31 92 VAL A CA 1
ATOM 705 C C . VAL A 1 92 ? 4.238 -12.127 -3.262 1.00 83.31 92 VAL A C 1
ATOM 707 O O . VAL A 1 92 ? 3.742 -12.602 -2.242 1.00 83.31 92 VAL A O 1
ATOM 710 N N . VAL A 1 93 ? 5.321 -11.347 -3.223 1.00 83.62 93 VAL A N 1
ATOM 711 C CA . VAL A 1 93 ? 6.005 -11.003 -1.966 1.00 83.62 93 VAL A CA 1
ATOM 712 C C . VAL A 1 93 ? 5.128 -10.114 -1.081 1.00 83.62 93 VAL A C 1
ATOM 714 O O . VAL A 1 93 ? 5.030 -10.360 0.120 1.00 83.62 93 VAL A O 1
ATOM 717 N N . MET A 1 94 ? 4.444 -9.121 -1.657 1.00 75.56 94 MET A N 1
ATOM 718 C CA . MET A 1 94 ? 3.499 -8.262 -0.931 1.00 75.56 94 MET A CA 1
ATOM 719 C C . MET A 1 94 ? 2.334 -9.058 -0.341 1.00 75.56 94 MET A C 1
ATOM 721 O O . MET A 1 94 ? 2.072 -8.985 0.859 1.00 75.56 94 MET A O 1
ATOM 725 N N . PHE A 1 95 ? 1.642 -9.832 -1.177 1.00 79.81 95 PHE A N 1
ATOM 726 C CA . PHE A 1 95 ? 0.459 -10.580 -0.770 1.00 79.81 95 PHE A CA 1
ATOM 727 C C . PHE A 1 95 ? 0.833 -11.708 0.188 1.00 79.81 95 PHE A C 1
ATOM 729 O O . PHE A 1 95 ? 0.203 -11.859 1.231 1.00 79.81 95 PHE A O 1
ATOM 736 N N . GLY A 1 96 ? 1.901 -12.448 -0.114 1.00 81.62 96 GLY A N 1
ATOM 737 C CA . GLY A 1 96 ? 2.432 -13.497 0.750 1.00 81.62 96 GLY A CA 1
ATOM 738 C C . GLY A 1 96 ? 2.891 -12.949 2.098 1.00 81.62 96 GLY A C 1
ATOM 739 O O . GLY A 1 96 ? 2.500 -13.476 3.135 1.00 81.62 96 GLY A O 1
ATOM 740 N N . GLY A 1 97 ? 3.641 -11.845 2.106 1.00 79.12 97 GLY A N 1
ATOM 741 C CA . GLY A 1 97 ? 4.084 -11.180 3.331 1.00 79.12 97 GLY A CA 1
ATOM 742 C C . GLY A 1 97 ? 2.921 -10.652 4.172 1.00 79.12 97 GLY A C 1
ATOM 743 O O . GLY A 1 97 ? 2.906 -10.841 5.388 1.00 79.12 97 GLY A O 1
ATOM 744 N N . PHE A 1 98 ? 1.911 -10.051 3.539 1.00 80.81 98 PHE A N 1
ATOM 745 C CA . PHE A 1 98 ? 0.701 -9.594 4.222 1.00 80.81 98 PHE A CA 1
ATOM 746 C C . PHE A 1 98 ? -0.087 -10.762 4.826 1.00 80.81 98 PHE A C 1
ATOM 748 O O . PHE A 1 98 ? -0.483 -10.709 5.990 1.00 80.81 98 PHE A O 1
ATOM 755 N N . MET A 1 99 ? -0.273 -11.840 4.066 1.00 81.12 99 MET A N 1
ATOM 756 C CA . MET A 1 99 ? -1.019 -13.017 4.508 1.00 81.12 99 MET A CA 1
ATOM 757 C C . MET A 1 99 ? -0.296 -13.727 5.663 1.00 81.12 99 MET A C 1
ATOM 759 O O . MET A 1 99 ? -0.917 -14.042 6.679 1.00 81.12 99 MET A O 1
ATOM 763 N N . LEU A 1 100 ? 1.033 -13.855 5.579 1.00 83.12 100 LEU A N 1
ATOM 764 C CA . LEU A 1 100 ? 1.873 -14.392 6.651 1.00 83.12 100 LEU A CA 1
ATOM 765 C C . LEU A 1 100 ? 1.843 -13.505 7.904 1.00 83.12 100 LEU A C 1
ATOM 767 O O . LEU A 1 100 ? 1.749 -14.014 9.019 1.00 83.12 100 LEU A O 1
ATOM 771 N N . TYR A 1 101 ? 1.869 -12.179 7.739 1.00 77.81 101 TYR A N 1
ATOM 772 C CA . TYR A 1 101 ? 1.745 -11.229 8.845 1.00 77.81 101 TYR A CA 1
ATOM 773 C C . TYR A 1 101 ? 0.395 -11.358 9.562 1.00 77.81 101 TYR A C 1
ATOM 775 O O . TYR A 1 101 ? 0.352 -11.396 10.794 1.00 77.81 101 TYR A O 1
ATOM 783 N N . VAL A 1 102 ? -0.708 -11.455 8.810 1.00 77.38 102 VAL A N 1
ATOM 784 C CA . VAL A 1 102 ? -2.049 -11.665 9.375 1.00 77.38 102 VAL A CA 1
ATOM 785 C C . VAL A 1 102 ? -2.108 -13.000 10.111 1.00 77.38 102 VAL A C 1
ATOM 787 O O . VAL A 1 102 ? -2.553 -13.034 11.258 1.00 77.38 102 VAL A O 1
ATOM 790 N N . LEU A 1 103 ? -1.598 -14.075 9.507 1.00 78.75 103 LEU A N 1
ATOM 791 C CA . LEU A 1 103 ? -1.577 -15.404 10.116 1.00 78.75 103 LEU A CA 1
ATOM 792 C C . LEU A 1 103 ? -0.769 -15.412 11.422 1.00 78.75 103 LEU A C 1
ATOM 794 O O . LEU A 1 103 ? -1.246 -15.891 12.451 1.00 78.75 103 LEU A O 1
ATOM 798 N N . PHE A 1 104 ? 0.418 -14.803 11.414 1.00 80.25 104 PHE A N 1
ATOM 799 C CA . PHE A 1 104 ? 1.267 -14.673 12.595 1.00 80.25 104 PHE A CA 1
ATOM 800 C C . PHE A 1 104 ? 0.596 -13.843 13.695 1.00 80.25 104 PHE A C 1
ATOM 802 O O . PHE A 1 104 ? 0.653 -14.193 14.875 1.00 80.25 104 PHE A O 1
ATOM 809 N N . LYS A 1 105 ? -0.084 -12.754 13.320 1.00 72.25 105 LYS A N 1
ATOM 810 C CA . LYS A 1 105 ? -0.817 -11.908 14.264 1.00 72.25 105 LYS A CA 1
ATOM 811 C C . LYS A 1 105 ? -1.985 -12.662 14.902 1.00 72.25 105 LYS A C 1
ATOM 813 O O . LYS A 1 105 ? -2.144 -12.567 16.114 1.00 72.25 105 LYS A O 1
ATOM 818 N N . VAL A 1 106 ? -2.761 -13.423 14.127 1.00 73.06 106 VAL A N 1
ATOM 819 C CA . VAL A 1 106 ? -3.880 -14.243 14.633 1.00 73.06 106 VAL A CA 1
ATOM 820 C C . VAL A 1 106 ? -3.379 -15.332 15.583 1.00 73.06 106 VAL A C 1
ATOM 822 O O . VAL A 1 106 ? -3.905 -15.465 16.687 1.00 73.06 106 VAL A O 1
ATOM 825 N N . LEU A 1 107 ? -2.321 -16.058 15.207 1.00 69.81 107 LEU A N 1
ATOM 826 C CA . LEU A 1 107 ? -1.716 -17.094 16.053 1.00 69.81 107 LEU A CA 1
ATOM 827 C C . LEU A 1 107 ? -1.199 -16.524 17.380 1.00 69.81 107 LEU A C 1
ATOM 829 O O . LEU A 1 107 ? -1.463 -17.082 18.444 1.00 69.81 107 LEU A O 1
ATOM 833 N N . ARG A 1 108 ? -0.513 -15.378 17.337 1.00 67.12 108 ARG A N 1
ATOM 834 C CA . ARG A 1 108 ? 0.007 -14.718 18.538 1.00 67.12 108 ARG A CA 1
ATOM 835 C C . ARG A 1 108 ? -1.108 -14.197 19.452 1.00 67.12 108 ARG A C 1
ATOM 837 O O . ARG A 1 108 ? -0.998 -14.349 20.664 1.00 67.12 108 ARG A O 1
ATOM 844 N N . ASN A 1 109 ? -2.186 -13.640 18.893 1.00 58.34 109 ASN A N 1
ATOM 845 C CA . ASN A 1 109 ? -3.325 -13.147 19.678 1.00 58.34 109 ASN A CA 1
ATOM 846 C C . ASN A 1 109 ? -4.103 -14.290 20.358 1.00 58.34 109 ASN A C 1
ATOM 848 O O . ASN A 1 109 ? -4.577 -14.128 21.479 1.00 58.34 109 ASN A O 1
ATOM 852 N N . ASN A 1 110 ? -4.198 -15.459 19.712 1.00 58.56 110 ASN A N 1
ATOM 853 C CA . ASN A 1 110 ? -4.789 -16.655 20.322 1.00 58.56 110 ASN A CA 1
ATOM 854 C C . ASN A 1 110 ? -3.921 -17.236 21.451 1.00 58.56 110 ASN A C 1
ATOM 856 O O . ASN A 1 110 ? -4.460 -17.761 22.422 1.00 58.56 110 ASN A O 1
ATOM 860 N N . GLY A 1 111 ? -2.593 -17.112 21.358 1.00 53.88 111 GLY A N 1
ATOM 861 C CA . GLY A 1 111 ? -1.674 -17.522 22.423 1.00 53.88 111 GLY A CA 1
ATOM 862 C C . GLY A 1 111 ? -1.839 -16.707 23.711 1.00 53.88 111 GLY A C 1
ATOM 863 O O . GLY A 1 111 ? -1.929 -17.296 24.790 1.00 53.88 111 GLY A O 1
ATOM 864 N N . ASP A 1 112 ? -1.949 -15.377 23.602 1.00 50.72 112 ASP A N 1
ATOM 865 C CA . ASP A 1 112 ? -2.151 -14.480 24.756 1.00 50.72 112 ASP A CA 1
ATOM 866 C C . ASP A 1 112 ? -3.514 -14.696 25.442 1.00 50.72 112 ASP A C 1
ATOM 868 O O . ASP A 1 112 ? -3.604 -14.661 26.671 1.00 50.72 112 ASP A O 1
ATOM 872 N N . ASN A 1 113 ? -4.559 -15.022 24.675 1.00 47.50 113 ASN A N 1
ATOM 873 C CA . ASN A 1 113 ? -5.896 -15.304 25.212 1.00 47.50 113 ASN A CA 1
ATOM 874 C C . ASN A 1 113 ? -5.983 -16.655 25.960 1.00 47.50 113 ASN A C 1
ATOM 876 O O . ASN A 1 113 ? -6.937 -16.897 26.694 1.00 47.50 113 ASN A O 1
ATOM 880 N N . SER A 1 114 ? -4.999 -17.551 25.785 1.00 47.91 114 SER A N 1
ATOM 881 C CA . SER A 1 114 ? -4.922 -18.820 26.533 1.00 47.91 114 SER A CA 1
ATOM 882 C C . SER A 1 114 ? -4.153 -18.708 27.854 1.00 47.91 114 SER A C 1
ATOM 884 O O . SER A 1 114 ? -4.319 -19.554 28.723 1.00 47.91 114 SER A O 1
ATOM 886 N N . ARG A 1 115 ? -3.330 -17.663 28.029 1.00 46.22 115 ARG A N 1
ATOM 887 C CA . ARG A 1 115 ? -2.573 -17.411 29.270 1.00 46.22 115 ARG A CA 1
ATOM 888 C C . ARG A 1 115 ? -3.360 -16.643 30.332 1.00 46.22 115 ARG A C 1
ATOM 890 O O . ARG A 1 115 ? -2.864 -16.459 31.436 1.00 46.22 115 ARG A O 1
ATOM 897 N N . THR A 1 116 ? -4.550 -16.166 29.986 1.00 47.19 116 THR A N 1
ATOM 898 C CA . THR A 1 116 ? -5.422 -15.353 30.846 1.00 47.19 116 THR A CA 1
ATOM 899 C C . THR A 1 116 ? -6.659 -16.109 31.344 1.00 47.19 116 THR A C 1
ATOM 901 O O . THR A 1 116 ? -7.516 -15.498 31.979 1.00 47.19 116 THR A O 1
ATOM 904 N N . LYS A 1 117 ? -6.748 -17.423 31.092 1.00 40.38 117 LYS A N 1
ATOM 905 C CA . LYS A 1 117 ? -7.761 -18.312 31.676 1.00 40.38 117 LYS A CA 1
ATOM 906 C C . LYS A 1 117 ? -7.175 -19.201 32.759 1.00 40.38 117 LYS A C 1
ATOM 908 O O . LYS A 1 117 ? -6.067 -19.731 32.531 1.00 40.38 117 LYS A O 1
#

Secondary structure (DSSP, 8-state):
-EEEPTTTTTSSEEE-TTS-EEE-TTTTTSSEEES------HHHHHHHHHHHHHHHHHHHHHHHHHHHHHHHHHHH---HHHHHHHHHHHHHHHHHHHHHHHHHHHHHHHHHHHTT-

Foldseek 3Di:
DWAFDPQQRQQQWDQDPVRDTHGDPVCRSRRTDPPDPPVPDVVVVVVVVVVVVVVVVVVVVVVVVVVVVVVCCVVPVDPPVVVVCVVVVVVCCVVVVVVVVVVVVVVVVVVVVVVVD

Radius of gyration: 24.64 Å; chains: 1; bounding box: 64×32×56 Å

pLDDT: mean 70.26, std 11.46, range [40.38, 84.12]